Protein AF-A0A2E0YZD6-F1 (afdb_monomer)

Sequence (84 aa):
MVKPQAGHSESETAVAALRERWQMLGVHGQRIGSVEACGIDLASGRIRYLILATAWQTISVPWERVRLDRDNRRFQLLPPPADE

Nearest PDB structures (foldseek):
  5o64-assembly1_H  TM=8.869E-01  e=9.753E-04  Blastochloris viridis
  3g7f-assembly1_H  TM=7.439E-01  e=6.886E-04  Blastochloris viridis
  4cas-assembly1_D  TM=7.395E-01  e=1.034E-03  Blastochloris viridis
  9j2f-assembly1_H  TM=7.621E-01  e=1.381E-03  Blastochloris tepida
  3t6d-assembly1_H  TM=7.527E-01  e=1.551E-03  Blastochloris viridis

Secondary structure (DSSP, 8-state):
--PPPP------EEEEEEEEEEEEE-TTS-EEEEEEEEEEETTT--EEEEEEE-SS-EEEEEGGGEEEETTTTEEEEPPPPPP-

Mean predicted aligned error: 7.25 Å

Solvent-accessible surface area (backbone atoms only — not comparable to full-atom values): 5052 Å² total; per-residue (Å²): 143,79,81,86,84,84,85,76,82,76,74,54,66,48,76,45,73,49,96,60,78,30,40,30,21,38,68,85,65,48,78,60,38,34,34,48,31,32,33,27,32,65,87,77,70,41,70,53,24,35,35,34,39,39,97,87,52,73,47,78,41,54,43,93,45,48,45,80,39,76,92,78,45,32,34,31,37,52,69,78,78,78,86,128

Structure (mmCIF, N/CA/C/O backbone):
data_AF-A0A2E0YZD6-F1
#
_entry.id   AF-A0A2E0YZD6-F1
#
loop_
_atom_site.group_PDB
_atom_site.id
_atom_site.type_symbol
_atom_site.label_atom_id
_atom_site.label_alt_id
_atom_site.label_comp_id
_atom_site.label_asym_id
_atom_site.label_entity_id
_atom_site.label_seq_id
_atom_site.pdbx_PDB_ins_code
_atom_site.Cartn_x
_atom_site.Cartn_y
_atom_site.Cartn_z
_atom_site.occupancy
_atom_site.B_iso_or_equiv
_atom_site.auth_seq_id
_atom_site.auth_comp_id
_atom_site.auth_asym_id
_atom_site.auth_atom_id
_atom_site.pdbx_PDB_model_num
ATOM 1 N N . MET A 1 1 ? 5.961 36.521 27.728 1.00 41.75 1 MET A N 1
ATOM 2 C CA . MET A 1 1 ? 4.781 35.644 27.872 1.00 41.75 1 MET A CA 1
ATOM 3 C C . MET A 1 1 ? 4.083 35.581 26.522 1.00 41.75 1 MET A C 1
ATOM 5 O O . MET A 1 1 ? 3.373 36.512 26.172 1.00 41.75 1 MET A O 1
ATOM 9 N N . VAL A 1 2 ? 4.370 34.554 25.722 1.00 39.81 2 VAL A N 1
ATOM 10 C CA . VAL A 1 2 ? 3.708 34.308 24.430 1.00 39.81 2 VAL A CA 1
ATOM 11 C C . VAL A 1 2 ? 3.050 32.932 24.500 1.00 39.81 2 VAL A C 1
ATOM 13 O O . VAL A 1 2 ? 3.643 31.986 25.012 1.00 39.81 2 VAL A O 1
ATOM 16 N N . LYS A 1 3 ? 1.775 32.877 24.109 1.00 34.97 3 LYS A N 1
ATOM 17 C CA . LYS A 1 3 ? 0.870 31.727 24.238 1.00 34.97 3 LYS A CA 1
ATOM 18 C C . LYS A 1 3 ? 1.346 30.535 23.388 1.00 34.97 3 LYS A C 1
ATOM 20 O O . LYS A 1 3 ? 1.823 30.774 22.280 1.00 34.97 3 LYS A O 1
ATOM 25 N N . PRO A 1 4 ? 1.153 29.278 23.830 1.00 39.75 4 PRO A N 1
ATOM 26 C CA . PRO A 1 4 ? 1.347 28.126 22.957 1.00 39.75 4 PRO A CA 1
ATOM 27 C C . PRO A 1 4 ? 0.262 28.117 21.867 1.00 39.75 4 PRO A C 1
ATOM 29 O O . PRO A 1 4 ? -0.929 28.240 22.162 1.00 39.75 4 PRO A O 1
ATOM 32 N N . GLN A 1 5 ? 0.679 28.015 20.604 1.00 39.16 5 GLN A N 1
ATOM 33 C CA . GLN A 1 5 ? -0.213 27.741 19.478 1.00 39.16 5 GLN A CA 1
ATOM 34 C C . GLN A 1 5 ? -0.695 26.293 19.580 1.00 39.16 5 GLN A C 1
ATOM 36 O O . GLN A 1 5 ? 0.102 25.360 19.541 1.00 39.16 5 GLN A O 1
ATOM 41 N N . ALA A 1 6 ? -2.006 26.115 19.713 1.00 48.53 6 ALA A N 1
ATOM 42 C CA . ALA A 1 6 ? -2.662 24.850 19.438 1.00 48.53 6 ALA A CA 1
ATOM 43 C C . ALA A 1 6 ? -2.905 24.741 17.929 1.00 48.53 6 ALA A C 1
ATOM 45 O O . ALA A 1 6 ? -3.401 25.693 17.325 1.00 48.53 6 ALA A O 1
ATOM 46 N N . GLY A 1 7 ? -2.621 23.570 17.357 1.00 43.41 7 GLY A N 1
ATOM 47 C CA . GLY A 1 7 ? -3.232 23.163 16.096 1.00 43.41 7 GLY A CA 1
ATOM 48 C C . GLY A 1 7 ? -2.301 22.517 15.083 1.00 43.41 7 GLY A C 1
ATOM 49 O O . GLY A 1 7 ? -2.223 23.017 13.978 1.00 43.41 7 GLY A O 1
ATOM 50 N N . HIS A 1 8 ? -1.678 21.388 15.415 1.00 40.50 8 HIS A N 1
ATOM 51 C CA . HIS A 1 8 ? -1.523 20.267 14.484 1.00 40.50 8 HIS A CA 1
ATOM 52 C C . HIS A 1 8 ? -1.744 19.009 15.326 1.00 40.50 8 HIS A C 1
ATOM 54 O O . HIS A 1 8 ? -0.888 18.636 16.120 1.00 40.50 8 HIS A O 1
ATOM 60 N N . SER A 1 9 ? -2.917 18.382 15.223 1.00 46.59 9 SER A N 1
ATOM 61 C CA . SER A 1 9 ? -3.047 16.998 15.681 1.00 46.59 9 SER A CA 1
ATOM 62 C C . SER A 1 9 ? -2.168 16.164 14.759 1.00 46.59 9 SER A C 1
ATOM 64 O O . SER A 1 9 ? -2.584 15.844 13.646 1.00 46.59 9 SER A O 1
ATOM 66 N N . GLU A 1 10 ? -0.942 15.861 15.185 1.00 59.78 10 GLU A N 1
ATOM 67 C CA . GLU A 1 10 ? -0.157 14.771 14.612 1.00 59.78 10 GLU A CA 1
ATOM 68 C C . GLU A 1 10 ? -1.055 13.533 14.640 1.00 59.78 10 GLU A C 1
ATOM 70 O O . GLU A 1 10 ? -1.351 12.994 15.706 1.00 59.78 10 GLU A O 1
ATOM 75 N N . SER A 1 11 ? -1.628 13.156 13.492 1.00 69.12 11 SER A N 1
ATOM 76 C CA . SER A 1 11 ? -2.542 12.018 13.469 1.00 69.12 11 SER A CA 1
ATOM 77 C C . SER A 1 11 ? -1.720 10.762 13.702 1.00 69.12 11 SER A C 1
ATOM 79 O O . SER A 1 11 ? -0.908 10.367 12.857 1.00 69.12 11 SER A O 1
ATOM 81 N N . GLU A 1 12 ? -1.918 10.172 14.875 1.00 89.19 12 GLU A N 1
ATOM 82 C CA . GLU A 1 12 ? -1.234 8.965 15.300 1.00 89.19 12 GLU A CA 1
ATOM 83 C C . GLU A 1 12 ? -1.525 7.838 14.301 1.00 89.19 12 GLU A C 1
ATOM 85 O O . GLU A 1 12 ? -2.665 7.628 13.877 1.00 89.19 12 GLU A O 1
ATOM 90 N N . THR A 1 13 ? -0.471 7.158 13.855 1.00 93.19 13 THR A N 1
ATOM 91 C CA . THR A 1 13 ? -0.565 6.089 12.858 1.00 93.19 13 THR A CA 1
ATOM 92 C C . THR A 1 13 ? -0.154 4.775 13.501 1.00 93.19 13 THR A C 1
ATOM 94 O O . THR A 1 13 ? 0.970 4.648 13.981 1.00 93.19 13 THR A O 1
ATOM 97 N N . ALA A 1 14 ? -1.039 3.783 13.463 1.00 95.69 14 ALA A N 1
ATOM 98 C CA . ALA A 1 14 ? -0.704 2.415 13.837 1.00 95.69 14 ALA A CA 1
ATOM 99 C C . ALA A 1 14 ? -0.283 1.611 12.605 1.00 95.69 14 ALA A C 1
ATOM 101 O O . ALA A 1 14 ? -0.829 1.790 11.517 1.00 95.69 14 ALA A O 1
ATOM 102 N N . VAL A 1 15 ? 0.663 0.689 12.781 1.00 96.00 15 VAL A N 1
ATOM 103 C CA . VAL A 1 15 ? 1.058 -0.258 11.733 1.00 96.00 15 VAL A CA 1
ATOM 104 C C . VAL A 1 15 ? 0.359 -1.588 11.976 1.00 96.00 15 VAL A C 1
ATOM 106 O O . VAL A 1 15 ? 0.515 -2.196 13.033 1.00 96.00 15 VAL A O 1
ATOM 109 N N . ALA A 1 16 ? -0.393 -2.054 10.983 1.00 94.50 16 ALA A N 1
ATOM 110 C CA . ALA A 1 16 ? -1.074 -3.339 11.012 1.00 94.50 16 ALA A CA 1
ATOM 111 C C . ALA A 1 16 ? -0.445 -4.291 9.991 1.00 94.50 16 ALA A C 1
ATOM 113 O O . ALA A 1 16 ? -0.434 -4.011 8.791 1.00 94.50 16 ALA A O 1
ATOM 114 N N . ALA A 1 17 ? 0.064 -5.430 10.462 1.00 94.19 17 ALA A N 1
ATOM 115 C CA . ALA A 1 17 ? 0.553 -6.489 9.588 1.00 94.19 17 ALA A CA 1
ATOM 116 C C . ALA A 1 17 ? -0.607 -7.144 8.825 1.00 94.19 17 ALA A C 1
ATOM 118 O O . ALA A 1 17 ? -1.666 -7.437 9.388 1.00 94.19 17 ALA A O 1
ATOM 119 N N . LEU A 1 18 ? -0.397 -7.401 7.538 1.00 88.12 18 LEU A N 1
ATOM 120 C CA . LEU A 1 18 ? -1.329 -8.180 6.735 1.00 88.12 18 LEU A CA 1
ATOM 121 C C . LEU A 1 18 ? -1.197 -9.659 7.110 1.00 88.12 18 LEU A C 1
ATOM 123 O O . LEU A 1 18 ? -0.096 -10.180 7.273 1.00 88.12 18 LEU A O 1
ATOM 127 N N . ARG A 1 19 ? -2.333 -10.358 7.209 1.00 87.25 19 ARG A N 1
ATOM 128 C CA . ARG A 1 19 ? -2.353 -11.807 7.489 1.00 87.25 19 ARG A CA 1
ATOM 129 C C . ARG A 1 19 ? -1.675 -12.626 6.392 1.00 87.25 19 ARG A C 1
ATOM 131 O O . ARG A 1 19 ? -1.126 -13.686 6.663 1.00 87.25 19 ARG A O 1
ATOM 138 N N . GLU A 1 20 ? -1.742 -12.136 5.162 1.00 88.19 20 GLU A N 1
ATOM 139 C CA . GLU A 1 20 ? -1.153 -12.761 3.985 1.00 88.19 20 GLU A CA 1
ATOM 140 C C . GLU A 1 20 ? -0.355 -11.709 3.218 1.00 88.19 20 GLU A C 1
ATOM 142 O O . GLU A 1 20 ? -0.736 -10.538 3.180 1.00 88.19 20 GLU A O 1
ATOM 147 N N . ARG A 1 21 ? 0.737 -12.121 2.572 1.00 89.00 21 ARG A N 1
ATOM 148 C CA . ARG A 1 21 ? 1.541 -11.231 1.729 1.00 89.00 21 ARG A CA 1
ATOM 149 C C . ARG A 1 21 ? 0.849 -11.025 0.386 1.00 89.00 21 ARG A C 1
ATOM 151 O O . ARG A 1 21 ? 0.754 -11.956 -0.411 1.00 89.00 21 ARG A O 1
ATOM 158 N N . TRP A 1 22 ? 0.388 -9.805 0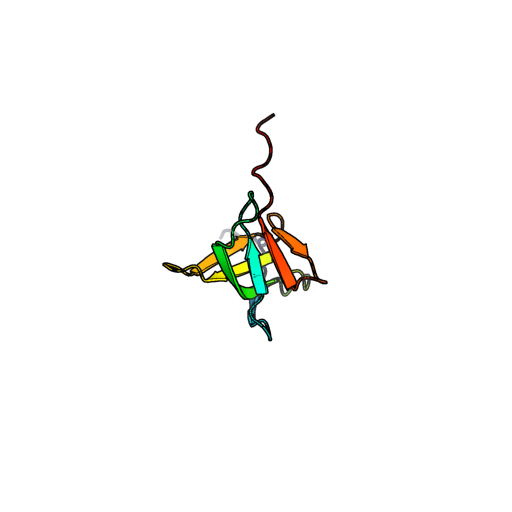.130 1.00 95.56 22 TRP A N 1
ATOM 159 C CA . TRP A 1 22 ? -0.252 -9.443 -1.138 1.00 95.56 22 TRP A CA 1
ATOM 160 C C . TRP A 1 22 ? 0.799 -8.944 -2.122 1.00 95.56 22 TRP A C 1
ATOM 162 O O . TRP A 1 22 ? 1.784 -8.320 -1.730 1.00 95.56 22 TRP A O 1
ATOM 172 N N . GLN A 1 23 ? 0.627 -9.219 -3.411 1.00 97.00 23 GLN A N 1
ATOM 173 C CA . GLN A 1 23 ? 1.606 -8.789 -4.412 1.00 97.00 23 GLN A CA 1
ATOM 174 C C . GLN A 1 23 ? 1.453 -7.297 -4.704 1.00 97.00 23 GLN A C 1
ATOM 176 O O . GLN A 1 23 ? 0.331 -6.813 -4.811 1.00 97.00 23 GLN A O 1
ATOM 181 N N . MET A 1 24 ? 2.566 -6.588 -4.891 1.00 97.56 24 MET A N 1
ATOM 182 C CA . MET A 1 24 ? 2.549 -5.254 -5.490 1.00 97.56 24 MET A CA 1
ATOM 183 C C . MET A 1 24 ? 3.037 -5.339 -6.932 1.00 97.56 24 MET A C 1
ATOM 185 O O . MET A 1 24 ? 4.135 -5.843 -7.196 1.00 97.56 24 MET A O 1
ATOM 189 N N . LEU A 1 25 ? 2.228 -4.819 -7.847 1.00 98.00 25 LEU A N 1
ATOM 190 C CA . LEU A 1 25 ? 2.558 -4.628 -9.248 1.00 98.00 25 LEU A CA 1
ATOM 191 C C . LEU A 1 25 ? 2.952 -3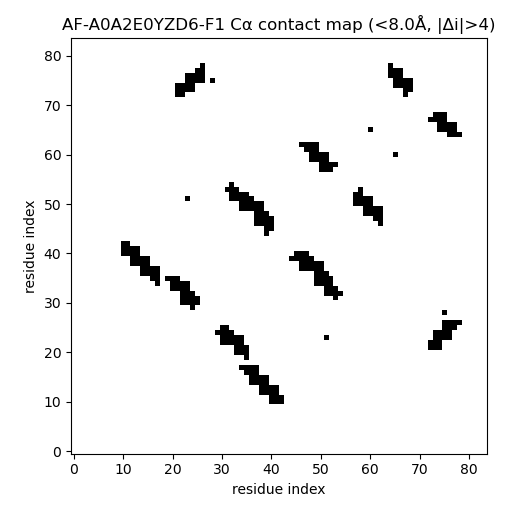.167 -9.493 1.00 98.00 25 LEU A C 1
ATOM 193 O O . LE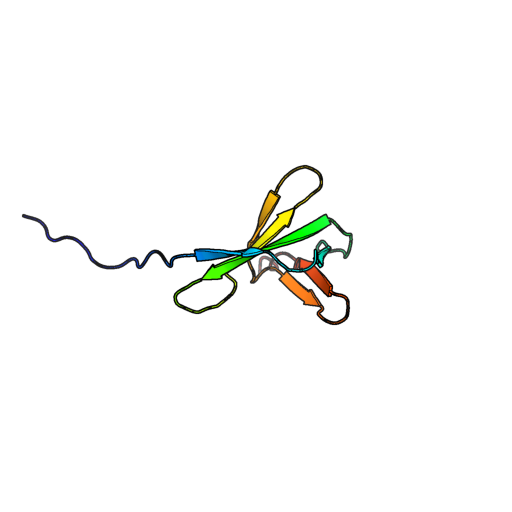U A 1 25 ? 2.364 -2.244 -8.929 1.00 98.00 25 LEU A O 1
ATOM 197 N N . GLY A 1 26 ? 3.947 -2.957 -10.346 1.00 96.62 26 GLY A N 1
ATOM 198 C CA . GLY A 1 26 ? 4.309 -1.642 -10.854 1.00 96.62 26 GLY A CA 1
ATOM 199 C C . GLY A 1 26 ? 3.276 -1.111 -11.848 1.00 96.62 26 GLY A C 1
ATOM 200 O O . GLY A 1 26 ? 2.316 -1.793 -12.209 1.00 96.62 26 GLY A O 1
ATOM 201 N N . VAL A 1 27 ? 3.508 0.107 -12.336 1.00 95.88 27 VAL A N 1
ATOM 202 C CA . VAL A 1 27 ? 2.596 0.792 -13.268 1.00 95.88 27 VAL A CA 1
ATOM 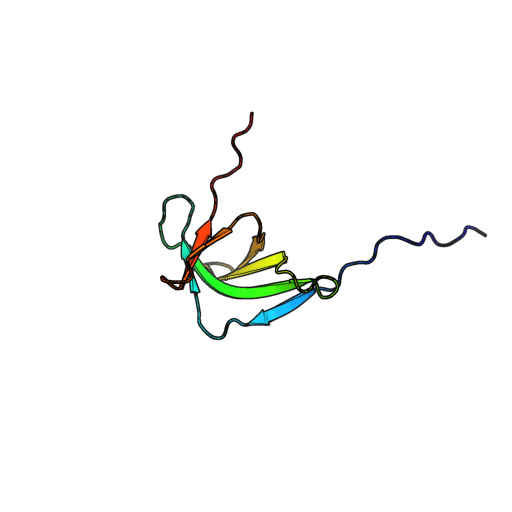203 C C . VAL A 1 27 ? 2.364 0.013 -14.572 1.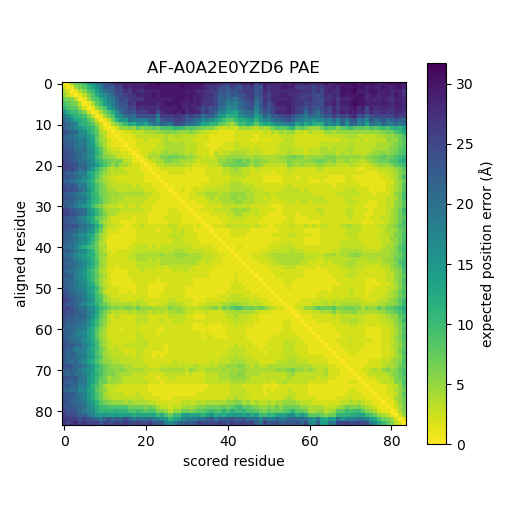00 95.88 27 VAL A C 1
ATOM 205 O O . VAL A 1 27 ? 1.273 0.077 -15.128 1.00 95.88 27 VAL A O 1
ATOM 208 N N . HIS A 1 28 ? 3.338 -0.793 -15.014 1.00 96.00 28 HIS A N 1
ATOM 209 C CA . HIS A 1 28 ? 3.235 -1.651 -16.203 1.00 96.00 28 HIS A CA 1
ATOM 210 C C . HIS A 1 28 ? 2.845 -3.107 -15.879 1.00 96.00 28 HIS A C 1
ATOM 212 O O . HIS A 1 28 ? 2.954 -3.983 -16.731 1.00 96.00 28 HIS A O 1
ATOM 218 N N . GLY A 1 29 ? 2.396 -3.392 -14.652 1.00 95.75 29 GLY A N 1
ATOM 219 C CA . GLY A 1 29 ? 1.895 -4.710 -14.249 1.00 95.75 29 GLY A CA 1
ATOM 220 C C . GLY A 1 29 ? 2.965 -5.723 -13.822 1.00 95.75 29 GLY A C 1
ATOM 221 O O . GLY A 1 29 ? 2.618 -6.814 -13.373 1.00 95.75 29 GLY A O 1
ATOM 222 N N . GLN A 1 30 ? 4.255 -5.388 -13.893 1.00 96.69 30 GLN A N 1
ATOM 223 C CA . GLN A 1 30 ? 5.331 -6.246 -13.392 1.00 96.69 30 GLN A CA 1
ATOM 224 C C . GLN A 1 30 ? 5.310 -6.326 -11.862 1.00 96.69 30 GLN A C 1
ATOM 226 O O . GLN A 1 30 ? 5.108 -5.316 -11.191 1.00 96.69 30 GLN A O 1
ATOM 231 N N . ARG A 1 31 ? 5.571 -7.499 -11.277 1.00 96.94 31 ARG A N 1
ATOM 232 C CA . ARG A 1 31 ? 5.696 -7.623 -9.817 1.00 96.94 31 ARG A CA 1
ATOM 233 C C . ARG A 1 31 ? 6.944 -6.884 -9.331 1.00 96.94 31 ARG A C 1
ATOM 235 O O . ARG A 1 31 ? 8.043 -7.175 -9.789 1.00 96.94 31 ARG A O 1
ATOM 242 N N . ILE A 1 32 ? 6.772 -5.985 -8.365 1.00 96.56 32 ILE A N 1
ATOM 243 C 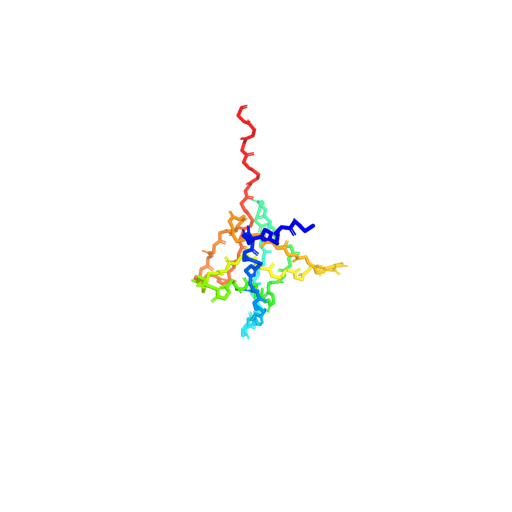CA . ILE A 1 32 ? 7.869 -5.202 -7.769 1.00 96.56 32 ILE A CA 1
ATOM 244 C C . ILE A 1 32 ? 8.174 -5.594 -6.319 1.00 96.56 32 ILE A C 1
ATOM 246 O O . ILE A 1 32 ? 9.241 -5.275 -5.800 1.00 96.56 32 ILE A O 1
ATOM 250 N N . GLY A 1 33 ? 7.259 -6.308 -5.662 1.00 96.94 33 GLY A N 1
ATOM 251 C CA . GLY A 1 33 ? 7.460 -6.755 -4.290 1.00 96.94 33 GLY A CA 1
ATOM 252 C C . GLY A 1 33 ? 6.214 -7.367 -3.668 1.00 96.94 33 GLY A C 1
ATOM 253 O O . GLY A 1 33 ? 5.315 -7.848 -4.371 1.00 96.94 33 GLY A O 1
ATOM 254 N N . SER A 1 34 ? 6.185 -7.360 -2.339 1.00 97.38 34 SER A N 1
ATOM 255 C CA . SER A 1 34 ? 5.058 -7.847 -1.544 1.00 97.38 34 SER A CA 1
ATOM 256 C C . SER A 1 34 ? 4.699 -6.830 -0.465 1.00 97.38 34 SER A C 1
ATOM 258 O O . SER A 1 34 ? 5.579 -6.249 0.164 1.00 97.38 34 SER A O 1
ATOM 260 N N . VAL A 1 35 ? 3.406 -6.615 -0.257 1.00 97.31 35 VAL A N 1
ATOM 261 C CA . VAL A 1 35 ? 2.888 -5.754 0.802 1.00 97.31 35 VAL A CA 1
ATOM 262 C C . VAL A 1 35 ? 2.762 -6.579 2.074 1.00 97.31 35 VAL A C 1
ATOM 264 O O . VAL A 1 35 ? 2.107 -7.623 2.072 1.00 97.31 35 VAL A O 1
ATOM 267 N N . GLU A 1 36 ? 3.411 -6.122 3.140 1.00 94.31 36 GLU A N 1
ATOM 268 C CA . GLU A 1 36 ? 3.503 -6.860 4.408 1.00 94.31 36 GLU A CA 1
ATOM 269 C C . GLU A 1 36 ? 2.674 -6.227 5.523 1.00 94.31 36 GLU A C 1
ATOM 271 O O . GLU A 1 36 ? 2.210 -6.919 6.427 1.00 94.31 36 GLU A O 1
ATOM 276 N N . ALA A 1 37 ? 2.447 -4.918 5.448 1.00 96.00 37 ALA A N 1
ATOM 277 C CA . ALA A 1 37 ? 1.668 -4.179 6.428 1.00 96.00 37 ALA A CA 1
ATOM 278 C C . ALA A 1 37 ? 1.050 -2.918 5.813 1.00 96.00 37 ALA A C 1
ATOM 280 O O . ALA A 1 37 ? 1.350 -2.545 4.675 1.00 96.00 37 ALA A O 1
ATOM 281 N N . CYS A 1 38 ? 0.203 -2.241 6.577 1.00 96.75 38 CYS A N 1
ATOM 282 C CA . CYS A 1 38 ? -0.304 -0.916 6.252 1.00 96.75 38 CYS A CA 1
ATOM 283 C C . CYS A 1 38 ? -0.253 0.015 7.468 1.00 96.75 38 CYS A C 1
ATOM 285 O O . CYS A 1 38 ? -0.387 -0.421 8.611 1.00 96.75 38 CYS A O 1
ATOM 287 N N . GLY A 1 39 ? -0.039 1.302 7.206 1.00 96.88 39 GLY A N 1
ATOM 288 C CA . GLY A 1 39 ? -0.203 2.368 8.185 1.00 96.88 39 GLY A CA 1
ATOM 289 C C . GLY A 1 39 ? -1.651 2.841 8.188 1.00 96.88 39 GLY A C 1
ATOM 290 O O . GLY A 1 39 ? -2.174 3.233 7.142 1.00 96.88 39 GLY A O 1
ATOM 291 N N . ILE A 1 40 ? -2.292 2.807 9.350 1.00 97.19 40 ILE A N 1
ATOM 292 C CA . ILE A 1 40 ? -3.681 3.209 9.564 1.00 97.19 40 ILE A CA 1
ATOM 293 C C . ILE A 1 40 ? -3.685 4.465 10.425 1.00 97.19 40 ILE A C 1
ATOM 295 O O . ILE A 1 40 ? -3.116 4.483 11.515 1.00 97.19 40 ILE A O 1
ATOM 299 N N . ASP A 1 41 ? -4.339 5.507 9.931 1.00 95.50 41 ASP A N 1
ATOM 300 C CA . ASP A 1 41 ? -4.630 6.710 10.698 1.00 95.50 41 ASP A CA 1
ATOM 301 C C . ASP A 1 41 ? -5.636 6.380 11.806 1.00 95.50 41 ASP A C 1
ATOM 303 O O . ASP A 1 41 ? -6.750 5.941 11.519 1.00 95.50 41 ASP A O 1
ATOM 307 N N . LEU A 1 42 ? -5.254 6.569 13.070 1.00 94.44 42 LEU A N 1
ATOM 308 C CA . LEU A 1 42 ? -6.082 6.160 14.208 1.00 94.44 42 LEU A CA 1
ATOM 309 C C . LEU A 1 42 ? -7.300 7.060 14.429 1.00 94.44 42 LEU A C 1
ATOM 311 O O . LEU A 1 42 ? -8.291 6.610 14.997 1.00 94.44 42 LEU A O 1
ATOM 315 N N . ALA A 1 43 ? -7.259 8.306 13.955 1.00 94.25 43 ALA A N 1
ATOM 316 C CA . ALA A 1 43 ? -8.383 9.227 14.077 1.00 94.25 43 ALA A CA 1
ATOM 317 C C . ALA A 1 43 ? -9.525 8.874 13.107 1.00 94.25 43 ALA A C 1
ATOM 319 O O . ALA A 1 43 ? -10.698 8.952 13.463 1.00 94.25 43 ALA A O 1
ATOM 320 N N . SER A 1 44 ? -9.189 8.481 11.876 1.00 94.25 44 SER A N 1
ATOM 321 C CA . SER A 1 44 ? -10.151 8.192 10.804 1.00 94.25 44 SER A CA 1
ATOM 322 C C . SER A 1 44 ? -10.372 6.703 10.537 1.00 94.25 44 SER A C 1
ATOM 324 O O . SER A 1 44 ? -11.320 6.346 9.836 1.00 94.25 44 SER A O 1
ATOM 326 N N . GLY A 1 45 ? -9.489 5.832 11.032 1.00 94.44 45 GLY A N 1
ATOM 327 C CA . GLY A 1 45 ? -9.472 4.402 10.720 1.00 94.44 45 GLY A CA 1
ATOM 328 C C . GLY A 1 45 ? -9.108 4.087 9.264 1.00 94.44 45 GLY A C 1
ATOM 329 O O . GLY A 1 45 ? -9.306 2.960 8.808 1.00 94.44 45 GLY A O 1
ATOM 330 N N . ARG A 1 46 ? -8.615 5.070 8.498 1.00 95.69 46 ARG A N 1
ATOM 331 C CA . ARG A 1 46 ? -8.290 4.911 7.074 1.00 95.69 46 ARG A CA 1
ATOM 332 C C . ARG A 1 46 ? -6.832 4.521 6.876 1.00 95.69 46 ARG A C 1
ATOM 334 O O . ARG A 1 46 ? -5.949 4.945 7.618 1.00 95.69 46 ARG A O 1
ATOM 341 N N . ILE A 1 47 ? -6.572 3.748 5.825 1.00 96.12 47 ILE A N 1
ATOM 342 C CA . ILE A 1 47 ? -5.205 3.423 5.411 1.00 96.12 47 ILE A CA 1
ATOM 343 C C . ILE A 1 47 ? -4.557 4.685 4.831 1.00 96.12 47 ILE A C 1
ATOM 345 O O . ILE A 1 47 ? -5.104 5.291 3.912 1.00 96.12 47 ILE A O 1
ATOM 349 N N . ARG A 1 48 ? -3.386 5.056 5.356 1.00 96.56 48 ARG A N 1
ATOM 350 C CA . ARG A 1 48 ? -2.543 6.142 4.832 1.00 96.56 48 ARG A CA 1
ATOM 351 C C . ARG A 1 48 ? -1.531 5.642 3.818 1.00 96.56 48 ARG A C 1
ATOM 353 O O . ARG A 1 48 ? -1.347 6.249 2.771 1.00 96.56 48 ARG A O 1
ATOM 360 N N . TYR A 1 49 ? -0.866 4.536 4.128 1.00 97.44 49 TYR A N 1
ATOM 361 C CA . TYR A 1 49 ? 0.158 3.963 3.265 1.00 97.44 49 TYR A CA 1
ATOM 362 C C . TYR A 1 49 ? 0.257 2.451 3.446 1.00 97.44 49 TYR A C 1
ATOM 364 O O . TYR A 1 49 ? -0.175 1.882 4.449 1.00 97.44 49 TYR A O 1
ATOM 372 N N . LEU A 1 50 ? 0.856 1.800 2.461 1.00 97.81 50 LEU A N 1
ATOM 373 C CA . LEU A 1 50 ? 1.229 0.395 2.470 1.00 97.81 50 LEU A CA 1
ATOM 374 C C . LEU A 1 50 ? 2.730 0.267 2.707 1.00 97.81 50 LEU A C 1
ATOM 376 O O . LEU A 1 50 ? 3.506 1.057 2.179 1.00 97.81 50 LEU A O 1
ATOM 380 N N . ILE A 1 51 ? 3.139 -0.745 3.463 1.00 97.25 51 ILE A N 1
ATOM 381 C CA . ILE A 1 51 ? 4.544 -1.100 3.649 1.00 97.25 51 ILE A CA 1
ATOM 382 C C . ILE A 1 51 ? 4.885 -2.176 2.621 1.00 97.25 51 ILE A C 1
ATOM 384 O O . ILE A 1 51 ? 4.414 -3.315 2.701 1.00 97.25 51 ILE A O 1
ATOM 388 N N . LEU A 1 52 ? 5.677 -1.782 1.629 1.00 97.69 52 LEU A N 1
ATOM 389 C CA . LEU A 1 52 ? 6.115 -2.610 0.516 1.00 97.69 52 LEU A CA 1
ATOM 390 C C . LEU A 1 52 ? 7.539 -3.102 0.761 1.00 97.69 52 LEU A C 1
ATOM 392 O O . LEU A 1 52 ? 8.483 -2.313 0.746 1.00 97.69 52 LEU A O 1
ATOM 396 N N . ALA A 1 53 ? 7.696 -4.416 0.890 1.00 97.19 53 ALA A N 1
ATOM 397 C CA . ALA A 1 53 ? 8.991 -5.074 0.838 1.00 97.19 53 ALA A CA 1
ATOM 398 C C . ALA A 1 53 ? 9.365 -5.368 -0.624 1.00 97.19 53 ALA A C 1
ATOM 400 O O . ALA A 1 53 ? 8.678 -6.118 -1.331 1.00 97.19 53 ALA A O 1
ATOM 401 N N . THR A 1 54 ? 10.457 -4.762 -1.081 1.00 95.69 54 THR A N 1
ATOM 402 C CA . THR A 1 54 ? 11.102 -5.058 -2.369 1.00 95.69 54 THR A CA 1
ATOM 403 C C . THR A 1 54 ? 12.286 -6.002 -2.151 1.00 95.69 54 THR A C 1
ATOM 405 O O . THR A 1 54 ? 12.584 -6.386 -1.023 1.00 95.69 54 THR A O 1
ATOM 408 N N . ALA A 1 55 ? 12.997 -6.368 -3.218 1.00 93.62 55 ALA A N 1
ATOM 409 C CA . ALA A 1 55 ? 14.195 -7.202 -3.093 1.00 93.62 55 ALA A CA 1
ATOM 410 C C . ALA A 1 55 ? 15.362 -6.521 -2.342 1.00 93.62 55 ALA A C 1
ATOM 412 O O . ALA A 1 55 ? 16.240 -7.222 -1.853 1.00 93.62 55 ALA A O 1
ATOM 413 N N . TRP A 1 56 ? 15.377 -5.186 -2.244 1.00 94.25 56 TRP A N 1
ATOM 414 C CA . TRP A 1 56 ? 16.546 -4.426 -1.765 1.00 94.25 56 TRP A CA 1
ATOM 415 C C . TRP A 1 56 ? 16.238 -3.505 -0.583 1.00 94.25 56 TRP A C 1
ATOM 417 O O . TRP A 1 56 ? 17.152 -3.032 0.083 1.00 94.25 56 TRP A O 1
ATOM 427 N N . GLN A 1 57 ? 14.960 -3.210 -0.345 1.00 96.38 57 GLN A N 1
ATOM 428 C CA . GLN A 1 57 ? 14.522 -2.255 0.671 1.00 96.38 57 GLN A CA 1
ATOM 429 C C . GLN A 1 57 ? 13.032 -2.399 0.988 1.00 96.38 57 GLN A C 1
ATOM 431 O O . GLN A 1 57 ? 12.256 -2.914 0.175 1.00 96.38 57 GLN A O 1
ATOM 436 N N . THR A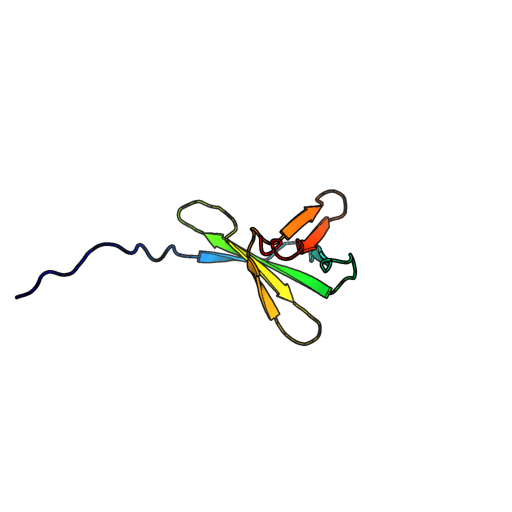 1 58 ? 12.634 -1.849 2.130 1.00 96.50 58 THR A N 1
ATOM 437 C CA . THR A 1 58 ? 11.233 -1.669 2.515 1.00 96.50 58 THR A CA 1
ATOM 438 C C . THR A 1 58 ? 10.866 -0.195 2.412 1.00 96.50 58 THR A C 1
ATOM 440 O O . THR A 1 58 ? 11.550 0.648 2.987 1.00 96.50 58 THR A O 1
ATOM 443 N N . ILE A 1 59 ? 9.797 0.118 1.679 1.00 96.06 59 ILE A N 1
ATOM 444 C CA . ILE A 1 59 ? 9.338 1.493 1.444 1.00 96.06 59 ILE A CA 1
ATOM 445 C C . ILE A 1 59 ? 7.852 1.648 1.763 1.00 96.06 59 ILE A C 1
ATOM 447 O O . ILE A 1 59 ? 7.077 0.697 1.648 1.00 96.06 59 ILE A O 1
ATOM 451 N N . SER A 1 60 ? 7.448 2.868 2.114 1.00 96.88 60 SER A N 1
ATOM 452 C CA . SER A 1 60 ? 6.038 3.227 2.269 1.00 96.88 60 SER A CA 1
ATOM 453 C C . SER A 1 60 ? 5.468 3.735 0.948 1.00 96.88 60 SER A C 1
ATOM 455 O O . SER A 1 60 ? 6.045 4.613 0.310 1.00 96.88 60 SER A O 1
ATOM 457 N N . VAL A 1 61 ? 4.320 3.196 0.544 1.00 96.69 61 VAL A N 1
ATOM 458 C CA . VAL A 1 61 ? 3.590 3.593 -0.665 1.00 96.69 61 VAL A CA 1
ATOM 459 C C . VAL A 1 61 ? 2.270 4.242 -0.251 1.00 96.69 61 VAL A C 1
ATOM 461 O O . VAL A 1 61 ? 1.479 3.571 0.414 1.00 96.69 61 VAL A O 1
ATOM 464 N N . PRO A 1 62 ? 1.990 5.500 -0.628 1.00 96.94 62 PRO A N 1
ATOM 465 C CA . PRO A 1 62 ? 0.740 6.158 -0.256 1.00 96.94 62 PRO A CA 1
ATOM 466 C C . PRO A 1 62 ? -0.490 5.411 -0.782 1.00 96.94 62 PRO A C 1
ATOM 468 O O . PRO A 1 62 ? -0.479 4.892 -1.903 1.00 96.94 62 PRO A O 1
ATOM 471 N N . TRP A 1 63 ? -1.555 5.358 0.019 1.00 96.44 63 TRP A N 1
ATOM 472 C CA . TRP A 1 63 ? -2.783 4.641 -0.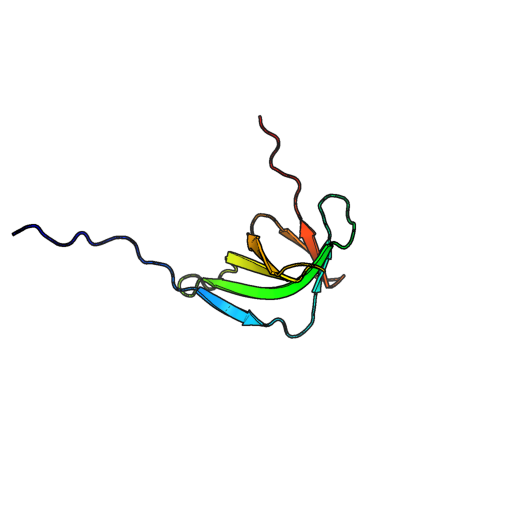332 1.00 96.44 63 TRP A CA 1
ATOM 473 C C . TRP A 1 63 ? -3.443 5.201 -1.601 1.00 96.44 63 TRP A C 1
ATOM 475 O O . TRP A 1 63 ? -3.950 4.447 -2.425 1.00 96.44 63 TRP A O 1
ATOM 485 N N . GLU A 1 64 ? -3.366 6.513 -1.825 1.00 95.94 64 GLU A N 1
ATOM 486 C CA . GLU A 1 64 ? -3.891 7.168 -3.027 1.00 95.94 64 GLU A CA 1
ATOM 487 C C . GLU A 1 64 ? -3.131 6.816 -4.316 1.00 95.94 64 GLU A C 1
ATOM 489 O O . GLU A 1 64 ? -3.596 7.121 -5.412 1.00 95.94 64 GLU A O 1
ATOM 494 N N . ARG A 1 65 ? -1.968 6.161 -4.212 1.00 96.38 65 ARG A N 1
ATOM 495 C CA . ARG A 1 65 ? -1.137 5.754 -5.356 1.00 96.38 65 ARG A CA 1
ATOM 496 C C . ARG A 1 65 ? -1.317 4.285 -5.730 1.00 96.38 65 ARG A C 1
ATOM 498 O O . ARG A 1 65 ? -0.569 3.792 -6.575 1.00 96.38 65 ARG A O 1
ATOM 505 N N . VAL A 1 66 ? -2.282 3.580 -5.134 1.00 96.62 66 VAL A N 1
ATOM 506 C CA . VAL A 1 66 ? -2.499 2.147 -5.370 1.00 96.62 66 VAL A CA 1
ATOM 507 C C . VAL A 1 66 ? -3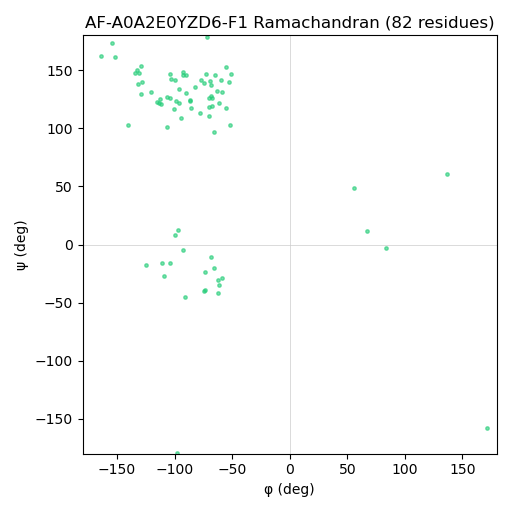.939 1.818 -5.744 1.00 96.62 66 VAL A C 1
ATOM 509 O O . VAL A 1 66 ? -4.897 2.314 -5.158 1.00 96.62 66 VAL A O 1
ATOM 512 N N . ARG A 1 67 ? -4.095 0.900 -6.698 1.00 96.56 67 ARG A N 1
ATOM 513 C CA . ARG A 1 67 ? -5.350 0.199 -6.965 1.00 96.56 67 ARG A CA 1
ATOM 514 C C . ARG A 1 67 ? -5.343 -1.145 -6.248 1.00 96.56 67 ARG A C 1
ATOM 516 O O . ARG A 1 67 ? -4.366 -1.884 -6.341 1.00 96.56 67 ARG A O 1
ATOM 523 N N . LEU A 1 68 ? -6.442 -1.473 -5.576 1.00 95.44 68 LEU A N 1
ATOM 524 C CA . LEU A 1 68 ? -6.656 -2.763 -4.924 1.00 95.44 68 LEU A CA 1
ATOM 525 C C . LEU A 1 68 ? -7.449 -3.704 -5.839 1.00 95.44 68 LEU A C 1
ATOM 527 O O . LEU A 1 68 ? -8.582 -3.399 -6.201 1.00 95.44 68 LEU A O 1
ATOM 531 N N . ASP A 1 69 ? -6.875 -4.861 -6.152 1.00 94.50 69 ASP A N 1
ATOM 532 C CA . ASP A 1 69 ? -7.552 -5.998 -6.773 1.00 94.50 69 ASP A CA 1
ATOM 533 C C . ASP A 1 69 ? -7.732 -7.092 -5.710 1.00 94.50 69 ASP A C 1
ATOM 535 O O . ASP A 1 69 ? -6.780 -7.781 -5.324 1.00 94.50 69 ASP A O 1
ATOM 539 N N . ARG A 1 70 ? -8.950 -7.192 -5.165 1.00 90.56 70 ARG A N 1
ATOM 540 C CA . ARG A 1 70 ? -9.264 -8.120 -4.068 1.00 90.56 70 ARG A CA 1
ATOM 541 C C . ARG A 1 70 ? -9.338 -9.563 -4.541 1.00 90.56 70 ARG A C 1
ATOM 543 O O . ARG A 1 70 ? -8.851 -10.439 -3.831 1.00 90.56 70 ARG A O 1
ATOM 550 N N . ASP A 1 71 ? -9.903 -9.792 -5.721 1.00 93.06 71 ASP A N 1
ATOM 551 C CA . ASP A 1 71 ? -10.077 -11.121 -6.307 1.00 93.06 71 ASP A CA 1
ATOM 552 C C . ASP A 1 71 ? -8.727 -11.795 -6.547 1.00 93.06 71 ASP A C 1
ATOM 554 O O . ASP A 1 71 ? -8.526 -12.960 -6.207 1.00 93.06 71 ASP A O 1
ATOM 558 N N . ASN A 1 72 ? -7.756 -11.028 -7.044 1.00 92.44 72 ASN A N 1
ATOM 559 C CA . ASN A 1 72 ? -6.418 -11.534 -7.322 1.00 92.44 72 ASN A CA 1
ATOM 560 C C . ASN A 1 72 ? -5.427 -11.351 -6.166 1.00 92.44 72 ASN A C 1
ATOM 562 O O . ASN A 1 72 ? -4.285 -11.811 -6.275 1.00 92.44 72 ASN A O 1
ATOM 566 N N . ARG A 1 73 ? -5.846 -10.681 -5.084 1.00 92.12 73 ARG A N 1
ATOM 567 C CA . ARG A 1 73 ? -5.033 -10.331 -3.908 1.00 92.12 73 ARG A CA 1
ATOM 568 C C . ARG A 1 73 ? -3.767 -9.543 -4.259 1.00 92.12 73 ARG A C 1
ATOM 570 O O . ARG A 1 73 ? -2.655 -9.878 -3.833 1.00 92.12 73 ARG A O 1
ATOM 577 N N . ARG A 1 74 ? -3.920 -8.500 -5.080 1.00 95.88 74 ARG A N 1
ATOM 578 C CA . ARG A 1 74 ? -2.802 -7.675 -5.567 1.00 95.88 74 ARG A CA 1
ATOM 579 C C . ARG A 1 74 ? -3.106 -6.194 -5.419 1.00 95.88 74 ARG A C 1
ATOM 581 O O . ARG A 1 74 ? -4.247 -5.753 -5.526 1.00 95.88 74 ARG A O 1
ATOM 588 N N . PHE A 1 75 ? -2.049 -5.430 -5.220 1.00 97.38 75 PHE A N 1
ATOM 589 C CA . PHE A 1 75 ? -2.029 -3.988 -5.370 1.00 97.38 75 PHE A CA 1
ATOM 590 C C . PHE A 1 75 ? -1.321 -3.640 -6.676 1.00 97.38 75 PHE A C 1
ATOM 592 O O . PHE A 1 75 ? -0.390 -4.337 -7.077 1.00 97.38 75 PHE A O 1
ATOM 599 N N . GLN A 1 76 ? -1.736 -2.563 -7.331 1.00 97.81 76 GLN A N 1
ATOM 600 C CA . GLN A 1 76 ? -1.059 -2.031 -8.510 1.00 97.81 76 GLN A CA 1
ATOM 601 C C . GLN A 1 76 ? -0.805 -0.542 -8.332 1.00 97.81 76 GLN A C 1
ATOM 603 O O . GLN A 1 76 ? -1.728 0.205 -8.011 1.00 97.81 76 GLN A O 1
ATOM 608 N N . LEU A 1 77 ? 0.433 -0.108 -8.561 1.00 97.00 77 LEU A N 1
ATOM 609 C CA . LEU A 1 77 ? 0.764 1.311 -8.575 1.00 97.00 77 LEU A CA 1
ATOM 610 C C . LEU A 1 77 ? 0.018 2.022 -9.704 1.00 97.00 77 LEU A C 1
ATOM 612 O O . LEU A 1 77 ? 0.030 1.577 -10.853 1.00 97.00 77 LEU A O 1
ATOM 616 N N . LEU A 1 78 ? -0.597 3.151 -9.372 1.00 96.56 78 LEU A N 1
ATOM 617 C CA . LEU A 1 78 ? -1.173 4.053 -10.356 1.00 96.56 78 LEU A CA 1
ATOM 618 C C . LEU A 1 78 ? -0.053 4.795 -11.102 1.00 96.56 78 LEU A C 1
ATOM 620 O O . LEU A 1 78 ? 0.985 5.102 -10.499 1.00 96.56 78 LEU A O 1
ATOM 624 N N . PRO A 1 79 ? -0.243 5.120 -12.394 1.00 92.81 79 PRO A N 1
ATOM 625 C CA . PRO A 1 79 ? 0.682 5.992 -13.108 1.00 92.81 79 PRO A CA 1
ATOM 626 C C . PRO A 1 79 ? 0.834 7.332 -12.365 1.00 92.81 79 PRO A C 1
ATOM 628 O O . PRO A 1 79 ? -0.048 7.719 -11.585 1.00 92.81 79 PRO A O 1
ATOM 631 N N . PRO A 1 80 ? 1.974 8.033 -12.497 1.00 86.81 80 PRO A N 1
ATOM 632 C CA . PRO A 1 80 ? 2.057 9.423 -12.046 1.00 86.81 80 PRO A CA 1
ATOM 633 C C . PRO A 1 80 ? 0.887 10.219 -12.645 1.00 86.81 80 PRO A C 1
ATOM 635 O O . PRO A 1 80 ? 0.427 9.867 -13.736 1.00 86.81 80 PRO A O 1
ATOM 638 N N . PRO A 1 81 ? 0.347 11.220 -11.926 1.00 84.00 81 PRO A N 1
ATOM 639 C CA . PRO A 1 81 ? -0.594 12.137 -12.556 1.00 84.00 81 PRO A CA 1
ATOM 640 C C . PRO A 1 81 ? 0.069 12.692 -13.822 1.00 84.00 81 PRO A C 1
ATOM 642 O O . PRO A 1 81 ? 1.279 12.918 -13.824 1.00 84.00 81 PRO A O 1
ATOM 645 N N . ALA A 1 82 ? -0.692 12.833 -14.906 1.00 80.88 82 ALA A N 1
ATOM 646 C CA . ALA A 1 82 ? -0.183 13.566 -16.054 1.00 80.88 82 ALA A CA 1
ATOM 647 C C . ALA A 1 82 ? 0.080 15.001 -15.577 1.00 80.88 82 ALA A C 1
ATOM 649 O O . ALA A 1 82 ? -0.832 15.617 -15.027 1.00 80.88 82 ALA A O 1
ATOM 650 N N . ASP A 1 83 ? 1.317 15.484 -15.707 1.00 73.81 83 ASP A N 1
ATOM 651 C CA . ASP A 1 83 ? 1.576 16.923 -15.674 1.00 73.81 83 ASP A CA 1
ATOM 652 C C . ASP A 1 83 ? 0.692 17.543 -16.769 1.00 73.81 83 ASP A C 1
ATOM 654 O O . ASP A 1 83 ? 0.785 17.140 -17.932 1.00 73.81 83 ASP A O 1
ATOM 658 N N . GLU A 1 84 ? -0.241 18.405 -16.362 1.00 51.97 84 GLU A N 1
ATOM 659 C CA . GLU A 1 84 ? -1.195 19.098 -17.241 1.00 51.97 84 GLU A CA 1
ATOM 660 C C . GLU A 1 84 ? -0.508 20.218 -18.036 1.00 51.97 84 GLU A C 1
ATOM 662 O O . GLU A 1 84 ? 0.330 20.939 -17.441 1.00 51.97 84 GLU A O 1
#

Foldseek 3Di:
DDDDDDDDPPQDKDKAFDPDWAFEAEQVRHTFFTFGIFIARPVVRDTQWTFGDGPPDTDTGGPVQWDDDPVRRYIYGHDDPPPD

pLDDT: mean 87.63, std 17.68, range [34.97, 98.0]

Radius of gyration: 16.24 Å; Cα contacts (8 Å, |Δi|>4): 153; chains: 1; bounding box: 27×48×45 Å